Protein AF-M5RK35-F1 (afdb_monomer_lite)

pLDDT: mean 78.84, std 13.47, range [50.78, 91.19]

InterPro domains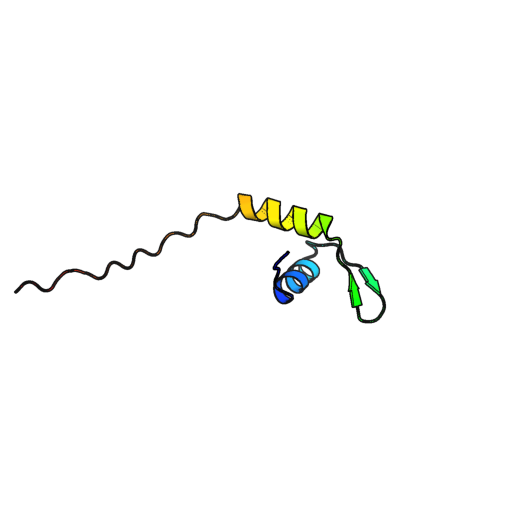:
  IPR010093 SinI-like, DNA-binding domain [TIGR01764] (1-38)

Radius of gyration: 20.01 Å; chains: 1; bounding box: 52×26×49 Å

Secondary structure (DSSP, 8-state):
----HHHHHHHHHTT-S-EEEETTEEEE-HHHHHHHHHHHHHH-----------------

Foldseek 3Di:
DDDDPVVVVVCVVVVNFDWDDDPPDIDGDPVSVVVVVVVVVVVDDDPPPPPPPPDPPDDD

Sequence (60 aa):
MNVSLSLIYKLINQGLLSCYRFGSAIRVSDEQLKSYLESKKNDAPKPKRRRNQRLRDIEL

Organism: NCBI:txid1265738

Structure (mmCIF, N/CA/C/O backbone):
data_AF-M5RK35-F1
#
_entry.id   AF-M5RK35-F1
#
loop_
_atom_site.group_PDB
_atom_site.id
_atom_site.type_symbol
_atom_site.label_atom_id
_atom_site.label_alt_id
_atom_site.label_comp_id
_atom_site.label_asym_id
_atom_site.label_entity_id
_atom_site.label_seq_id
_atom_site.pdbx_PDB_ins_code
_atom_site.Cartn_x
_atom_site.Cartn_y
_atom_site.Cartn_z
_atom_site.occupancy
_atom_site.B_iso_or_equiv
_atom_site.auth_seq_id
_atom_site.auth_comp_id
_atom_site.auth_asym_id
_atom_site.auth_atom_id
_atom_site.pdbx_PDB_model_num
ATOM 1 N N . MET A 1 1 ? 5.449 -5.798 8.398 1.00 61.50 1 MET A N 1
ATOM 2 C CA . MET A 1 1 ? 4.157 -5.155 8.071 1.00 61.50 1 MET A CA 1
ATOM 3 C C . MET A 1 1 ? 3.198 -6.223 7.579 1.00 61.50 1 MET A C 1
ATOM 5 O O . MET A 1 1 ? 3.574 -6.951 6.675 1.00 61.50 1 MET A O 1
ATOM 9 N N . ASN A 1 2 ? 2.008 -6.351 8.166 1.00 73.75 2 ASN A N 1
ATOM 10 C CA . ASN A 1 2 ? 0.996 -7.304 7.700 1.00 73.75 2 ASN A CA 1
ATOM 11 C C . ASN A 1 2 ? -0.167 -6.496 7.104 1.00 73.75 2 ASN A C 1
ATOM 13 O O . ASN A 1 2 ? -1.086 -6.100 7.817 1.00 73.75 2 ASN A O 1
ATOM 17 N N . VAL A 1 3 ? -0.038 -6.121 5.829 1.00 81.88 3 VAL A N 1
ATOM 18 C CA . VAL A 1 3 ? 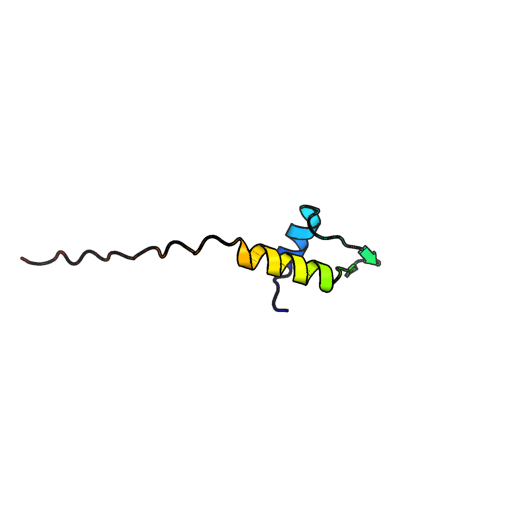-0.962 -5.215 5.127 1.00 81.88 3 VAL A CA 1
ATOM 19 C C . VAL A 1 3 ? -1.559 -5.965 3.950 1.00 81.88 3 VAL A C 1
ATOM 21 O O . VAL A 1 3 ? -0.837 -6.614 3.195 1.00 81.88 3 VAL A O 1
ATOM 24 N N . SER A 1 4 ? -2.879 -5.899 3.787 1.00 88.38 4 SER A N 1
ATOM 25 C CA . SER A 1 4 ? -3.526 -6.573 2.669 1.00 88.38 4 SER A CA 1
ATOM 26 C C . SER A 1 4 ? -3.184 -5.885 1.350 1.00 88.38 4 SER A C 1
ATOM 28 O O . SER A 1 4 ? -3.209 -4.659 1.229 1.00 88.38 4 SER A O 1
ATOM 30 N N . LEU A 1 5 ? -2.915 -6.697 0.332 1.00 88.06 5 LEU A N 1
ATOM 31 C CA . LEU A 1 5 ? -2.603 -6.233 -1.017 1.00 88.06 5 LEU A CA 1
ATOM 32 C C . LEU A 1 5 ? -3.713 -5.308 -1.552 1.00 88.06 5 LEU A C 1
ATOM 34 O O . LEU A 1 5 ? -3.446 -4.226 -2.066 1.00 88.06 5 LEU A O 1
ATOM 38 N N . SER A 1 6 ? -4.975 -5.685 -1.332 1.00 90.38 6 SER A N 1
ATOM 39 C CA . SER A 1 6 ? -6.151 -4.910 -1.742 1.00 90.38 6 SER A CA 1
ATOM 40 C C . SER A 1 6 ? -6.214 -3.520 -1.107 1.00 90.38 6 SER A C 1
ATOM 42 O O . SER A 1 6 ? -6.713 -2.589 -1.736 1.00 90.38 6 SER A O 1
ATOM 44 N N . LEU A 1 7 ? -5.725 -3.361 0.129 1.00 89.12 7 LEU A N 1
ATOM 45 C CA . LEU A 1 7 ? -5.654 -2.051 0.771 1.00 89.12 7 LEU A CA 1
ATOM 46 C C . LEU A 1 7 ? -4.630 -1.163 0.062 1.00 89.12 7 LEU A C 1
ATOM 48 O O . LEU A 1 7 ? -4.945 -0.020 -0.249 1.00 89.12 7 LEU A O 1
ATOM 52 N N . ILE A 1 8 ? -3.451 -1.702 -0.255 1.00 88.62 8 ILE A N 1
ATOM 53 C CA . ILE A 1 8 ? -2.389 -0.963 -0.953 1.00 88.62 8 ILE A CA 1
ATOM 54 C C . ILE A 1 8 ? -2.904 -0.445 -2.302 1.00 88.62 8 ILE A C 1
ATOM 56 O O . ILE A 1 8 ? -2.793 0.745 -2.584 1.00 88.62 8 ILE A O 1
ATOM 60 N N . TYR A 1 9 ? -3.559 -1.297 -3.097 1.00 90.81 9 TYR A N 1
ATOM 61 C CA . TYR A 1 9 ? -4.147 -0.881 -4.377 1.00 90.81 9 TYR A CA 1
ATOM 62 C C . TYR A 1 9 ? -5.214 0.206 -4.229 1.00 90.81 9 TYR A C 1
ATOM 64 O O . TYR A 1 9 ? -5.247 1.141 -5.029 1.00 90.81 9 TYR A O 1
ATOM 72 N N . LYS A 1 10 ? -6.069 0.124 -3.202 1.00 91.19 10 LYS A N 1
ATOM 73 C CA . LYS A 1 10 ? -7.057 1.176 -2.924 1.00 91.19 10 LYS A CA 1
ATOM 74 C C . LYS A 1 10 ? -6.389 2.507 -2.599 1.00 91.19 10 LYS A C 1
ATOM 76 O O . LYS A 1 10 ? -6.814 3.526 -3.131 1.00 91.19 10 LYS A O 1
ATOM 81 N N . LEU A 1 11 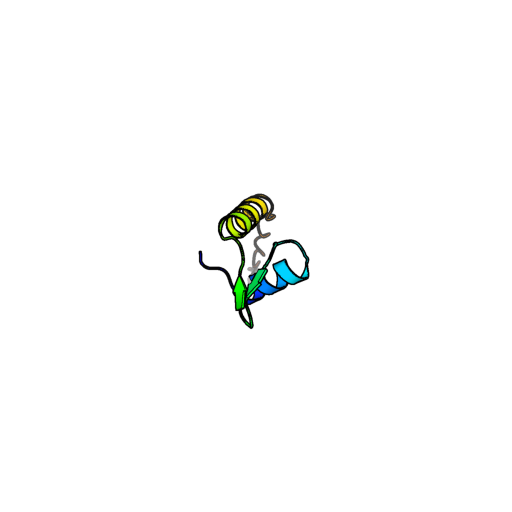? -5.353 2.494 -1.764 1.00 90.06 11 LEU A N 1
ATOM 82 C CA . LEU A 1 11 ? -4.636 3.707 -1.366 1.00 90.06 11 LEU A CA 1
ATOM 83 C C . LEU A 1 11 ? -3.936 4.373 -2.554 1.00 90.06 11 LEU A C 1
ATOM 85 O O . LEU A 1 11 ? -3.982 5.595 -2.682 1.00 90.06 11 LEU A O 1
ATOM 89 N N . ILE A 1 12 ? -3.361 3.570 -3.451 1.00 90.62 12 ILE A N 1
ATOM 90 C CA . ILE A 1 12 ? -2.776 4.057 -4.705 1.00 90.62 12 ILE A CA 1
ATOM 91 C C . ILE A 1 12 ? -3.857 4.684 -5.591 1.00 90.62 12 ILE A C 1
ATOM 93 O O . ILE A 1 12 ? -3.697 5.807 -6.057 1.00 90.62 12 ILE A O 1
ATOM 97 N N . ASN A 1 13 ? -4.987 3.998 -5.784 1.00 90.75 13 ASN A N 1
ATOM 98 C CA . ASN A 1 13 ? -6.079 4.493 -6.626 1.00 90.75 13 ASN A CA 1
ATOM 99 C C . ASN A 1 13 ? -6.747 5.764 -6.068 1.00 90.75 13 ASN A C 1
ATOM 101 O O . ASN A 1 13 ? -7.296 6.559 -6.821 1.00 90.75 13 ASN A O 1
ATOM 105 N N . GLN A 1 14 ? -6.699 5.966 -4.749 1.00 90.69 14 GLN A N 1
ATOM 106 C CA . GLN A 1 14 ? -7.159 7.187 -4.082 1.00 90.69 14 GLN A CA 1
ATOM 107 C C . GLN A 1 14 ? -6.129 8.330 -4.122 1.00 90.69 14 GLN A C 1
ATOM 109 O O . GLN A 1 14 ? -6.423 9.414 -3.628 1.00 90.69 14 GLN A O 1
ATOM 114 N N . GLY A 1 15 ? -4.925 8.100 -4.658 1.00 88.38 15 GLY A N 1
ATOM 115 C CA . GLY A 1 15 ? -3.841 9.088 -4.670 1.00 88.38 15 GLY A CA 1
ATOM 116 C C . GLY A 1 15 ? -3.244 9.375 -3.289 1.00 88.38 15 GLY A C 1
ATOM 117 O O . GLY A 1 15 ? -2.557 10.376 -3.114 1.00 88.38 15 GLY A O 1
ATOM 118 N N . LEU A 1 16 ? -3.504 8.515 -2.298 1.00 88.00 16 LEU A N 1
ATOM 119 C CA . LEU A 1 16 ? -3.035 8.691 -0.917 1.00 88.00 16 LEU A CA 1
ATOM 120 C C . LEU A 1 16 ? -1.618 8.158 -0.696 1.00 88.00 16 LEU A C 1
ATOM 122 O O . LEU A 1 16 ? -0.980 8.497 0.298 1.00 88.00 16 LEU A O 1
ATOM 126 N N . LEU A 1 17 ? -1.136 7.309 -1.601 1.00 89.50 17 LEU A N 1
ATOM 127 C CA . LEU A 1 17 ? 0.214 6.765 -1.577 1.00 89.50 17 LEU A CA 1
ATOM 128 C C . LEU A 1 17 ? 0.877 6.959 -2.932 1.00 89.50 17 LEU A C 1
ATOM 130 O O . LEU A 1 17 ? 0.313 6.594 -3.964 1.00 89.50 17 LEU A O 1
ATOM 134 N N . SER A 1 18 ? 2.093 7.506 -2.906 1.00 88.56 18 SER A N 1
ATOM 135 C CA . SER A 1 18 ? 2.916 7.609 -4.104 1.00 88.56 18 SER A CA 1
ATOM 136 C C . SER A 1 18 ? 3.419 6.224 -4.495 1.00 88.56 18 SER A C 1
ATOM 138 O O . SER A 1 18 ? 3.844 5.430 -3.648 1.00 88.56 18 SER A O 1
ATOM 140 N N . CYS A 1 19 ? 3.362 5.922 -5.787 1.00 90.44 19 CYS A N 1
ATOM 141 C CA . CYS A 1 19 ? 3.829 4.654 -6.319 1.00 90.44 19 CYS A CA 1
ATOM 142 C C . CYS A 1 19 ? 4.630 4.856 -7.602 1.00 90.44 19 CYS A C 1
ATOM 144 O O . CYS A 1 19 ? 4.327 5.734 -8.410 1.00 90.44 19 CYS A O 1
ATOM 146 N N . TYR A 1 20 ? 5.606 3.977 -7.810 1.00 90.12 20 TYR A N 1
ATOM 147 C CA . TYR A 1 20 ? 6.407 3.921 -9.026 1.00 90.12 20 TYR A CA 1
ATOM 148 C C . TYR A 1 20 ? 6.165 2.590 -9.727 1.00 90.12 20 TYR A C 1
ATOM 150 O O . TYR A 1 20 ? 6.143 1.534 -9.090 1.00 90.12 20 TYR A O 1
ATOM 158 N N . ARG A 1 21 ? 5.990 2.625 -11.047 1.00 89.56 21 ARG A N 1
ATOM 159 C CA . ARG A 1 21 ? 5.908 1.412 -11.862 1.00 89.56 21 ARG A CA 1
ATOM 160 C C . ARG A 1 21 ? 7.281 1.051 -12.404 1.00 89.56 21 ARG A C 1
ATOM 162 O O . ARG A 1 21 ? 7.970 1.893 -12.967 1.00 89.56 21 ARG A O 1
ATOM 169 N N . PHE A 1 22 ? 7.641 -0.218 -12.267 1.00 91.19 22 PHE A N 1
ATOM 170 C CA . PHE A 1 22 ? 8.817 -0.805 -12.893 1.00 91.19 22 PHE A CA 1
ATOM 171 C C . PHE A 1 22 ? 8.379 -2.056 -13.657 1.00 91.19 22 PHE A C 1
ATOM 173 O O . PHE A 1 22 ? 8.184 -3.125 -13.075 1.00 91.19 22 PHE A O 1
ATOM 180 N N . GLY A 1 23 ? 8.129 -1.894 -14.958 1.00 90.38 23 GLY A N 1
ATOM 181 C CA . GLY A 1 23 ? 7.471 -2.916 -15.773 1.00 90.38 23 GLY A CA 1
ATOM 182 C C . GLY A 1 23 ? 6.053 -3.212 -15.270 1.00 90.38 23 GLY A C 1
ATOM 183 O O . GLY A 1 23 ? 5.222 -2.309 -15.163 1.00 90.38 23 GLY A O 1
ATOM 184 N N . SER A 1 24 ? 5.785 -4.478 -14.941 1.00 89.19 24 SER A N 1
ATOM 185 C CA . SER A 1 24 ? 4.518 -4.931 -14.349 1.00 89.19 24 SER A CA 1
ATOM 186 C C . SER A 1 24 ? 4.458 -4.779 -12.825 1.00 89.19 24 SER A C 1
ATOM 188 O O . SER A 1 24 ? 3.389 -4.944 -12.238 1.00 89.19 24 SER A O 1
ATOM 190 N N . ALA A 1 25 ? 5.578 -4.451 -12.172 1.00 89.19 25 ALA A N 1
ATOM 191 C CA . ALA A 1 25 ? 5.643 -4.309 -10.725 1.00 89.19 25 ALA A CA 1
ATOM 192 C C . ALA A 1 25 ? 5.297 -2.882 -10.282 1.00 89.19 25 ALA A C 1
ATOM 194 O O . ALA A 1 25 ? 5.752 -1.896 -10.866 1.00 89.19 25 ALA A O 1
ATOM 195 N N . ILE A 1 26 ? 4.533 -2.778 -9.195 1.00 89.56 26 ILE A N 1
ATOM 196 C CA . ILE A 1 26 ? 4.247 -1.517 -8.511 1.00 89.56 26 ILE A CA 1
ATOM 197 C C . ILE A 1 26 ? 5.082 -1.477 -7.234 1.00 89.56 26 ILE A C 1
ATOM 199 O O . ILE A 1 26 ? 5.020 -2.385 -6.407 1.00 89.56 26 ILE A O 1
ATOM 203 N N . ARG A 1 27 ? 5.881 -0.423 -7.091 1.00 90.94 27 ARG A N 1
ATOM 204 C CA . ARG A 1 27 ? 6.748 -0.160 -5.943 1.00 90.94 27 ARG A CA 1
ATOM 205 C C . ARG A 1 27 ? 6.149 0.976 -5.125 1.00 90.94 27 ARG A C 1
ATOM 207 O O . ARG A 1 27 ? 5.696 1.977 -5.678 1.00 90.94 27 ARG A O 1
ATOM 214 N N . VAL A 1 28 ? 6.177 0.815 -3.811 1.00 90.56 28 VAL A N 1
ATOM 215 C CA . VAL A 1 28 ? 5.652 1.772 -2.834 1.00 90.56 28 VAL A CA 1
ATOM 216 C C . VAL A 1 28 ? 6.732 1.991 -1.780 1.00 90.56 28 VAL A C 1
ATOM 218 O O . VAL A 1 28 ? 7.423 1.037 -1.420 1.00 90.56 28 VAL A O 1
ATOM 221 N N . SER A 1 29 ? 6.903 3.230 -1.311 1.00 89.88 29 SER A N 1
ATOM 222 C CA . SER A 1 29 ? 7.829 3.510 -0.208 1.00 89.88 29 SER A CA 1
ATOM 223 C C . SER A 1 29 ? 7.275 2.949 1.101 1.00 89.88 29 SER A C 1
ATOM 225 O O . SER A 1 29 ? 6.147 3.262 1.494 1.00 89.88 29 SER A O 1
ATOM 227 N N . ASP A 1 30 ? 8.082 2.138 1.784 1.00 88.62 30 ASP A N 1
ATOM 228 C CA . ASP A 1 30 ? 7.715 1.537 3.068 1.00 88.62 30 ASP A CA 1
ATOM 229 C C . ASP A 1 30 ? 7.519 2.613 4.153 1.00 88.62 30 ASP A C 1
ATOM 231 O O . ASP A 1 30 ? 6.591 2.546 4.958 1.00 88.62 30 ASP A O 1
ATOM 235 N N . GLU A 1 31 ? 8.321 3.679 4.110 1.00 89.31 31 GLU A N 1
ATOM 236 C CA . GLU A 1 31 ? 8.240 4.819 5.031 1.00 89.31 31 GLU A CA 1
ATOM 237 C C 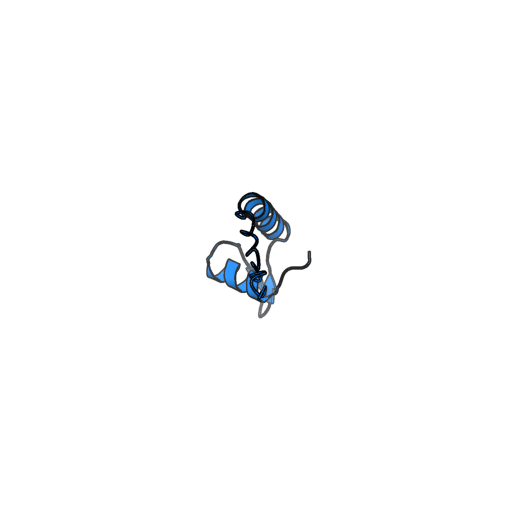. GLU A 1 31 ? 6.902 5.557 4.901 1.00 89.31 31 GLU A C 1
ATOM 239 O O . GLU A 1 31 ? 6.242 5.841 5.904 1.00 89.31 31 GLU A O 1
ATOM 244 N N . GLN A 1 32 ? 6.457 5.814 3.664 1.00 87.44 32 GLN A N 1
ATOM 245 C CA . GLN A 1 32 ? 5.167 6.462 3.411 1.00 87.44 32 GLN A CA 1
ATOM 246 C C . GLN A 1 32 ? 3.998 5.576 3.837 1.00 87.44 32 GLN A C 1
ATOM 248 O O . GLN A 1 32 ? 3.052 6.057 4.464 1.00 87.44 32 GLN A O 1
ATOM 253 N N . LEU A 1 33 ? 4.070 4.277 3.533 1.00 88.56 33 LEU A N 1
ATOM 254 C CA . LEU A 1 33 ? 3.038 3.327 3.936 1.00 88.56 33 LEU A CA 1
ATOM 255 C C . LEU A 1 33 ? 2.933 3.256 5.461 1.00 88.56 33 LEU A C 1
ATOM 257 O O . LEU A 1 33 ? 1.829 3.261 6.008 1.00 88.56 33 LEU A O 1
ATOM 261 N N . LYS A 1 34 ? 4.072 3.248 6.157 1.00 89.50 34 LYS A N 1
ATOM 262 C CA . LYS A 1 34 ? 4.119 3.219 7.618 1.00 89.50 34 LYS A CA 1
ATOM 263 C C . LYS A 1 34 ? 3.520 4.481 8.222 1.00 89.50 34 LYS A C 1
ATOM 265 O O . LYS A 1 34 ? 2.630 4.374 9.062 1.00 89.50 34 LYS A O 1
ATOM 270 N N . SER A 1 35 ? 3.935 5.649 7.738 1.00 88.75 35 SER A N 1
ATOM 271 C CA . SER A 1 35 ? 3.420 6.940 8.200 1.00 88.75 35 SER A CA 1
ATOM 272 C C . SER A 1 35 ? 1.902 7.061 7.994 1.00 88.75 35 SER A C 1
ATOM 274 O O . SER A 1 35 ? 1.167 7.490 8.890 1.00 88.75 35 SER A O 1
ATOM 276 N N . TYR A 1 36 ? 1.388 6.583 6.856 1.00 87.06 36 TYR A N 1
ATOM 277 C CA . TYR A 1 36 ? -0.051 6.560 6.595 1.00 87.06 36 TYR A CA 1
ATOM 278 C C . TYR A 1 36 ? -0.808 5.641 7.570 1.00 87.06 36 TYR A C 1
ATOM 280 O O . TYR A 1 36 ? -1.836 6.022 8.131 1.00 87.06 36 TYR A O 1
ATOM 288 N N . LEU A 1 37 ? -0.305 4.429 7.808 1.00 86.56 37 LEU A N 1
ATOM 289 C CA . LEU A 1 37 ? -0.951 3.488 8.727 1.00 86.56 37 LEU A CA 1
ATOM 290 C C . LEU A 1 37 ? -0.916 3.980 10.179 1.00 86.56 37 LEU A C 1
ATOM 292 O O . LEU A 1 37 ? -1.895 3.808 10.906 1.00 86.56 37 LEU A O 1
ATOM 296 N N . GLU A 1 38 ? 0.182 4.607 10.598 1.00 87.38 38 GLU A N 1
ATOM 297 C CA . GLU A 1 38 ? 0.321 5.180 11.938 1.00 87.38 38 GLU A CA 1
ATOM 298 C C . GLU A 1 38 ? -0.620 6.370 12.152 1.00 87.38 38 GLU A C 1
ATOM 300 O O . GLU A 1 38 ? -1.304 6.419 13.176 1.00 87.38 38 GLU A O 1
ATOM 305 N N . SER A 1 39 ? -0.747 7.271 11.171 1.00 84.38 39 SER A N 1
ATOM 306 C CA . SER A 1 39 ? -1.696 8.392 11.261 1.00 84.38 39 SER A CA 1
ATOM 307 C C . SER A 1 39 ? -3.147 7.908 11.366 1.00 84.3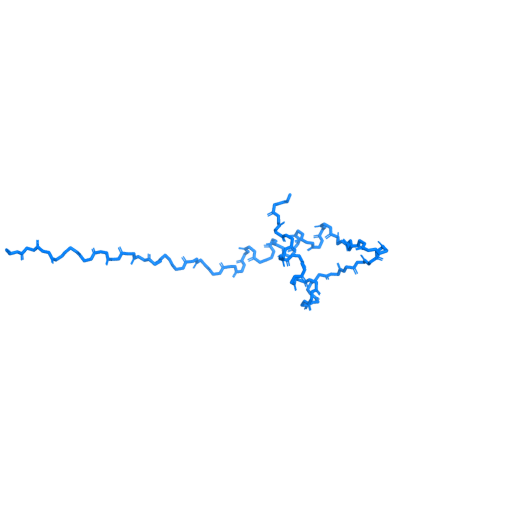8 39 SER A C 1
ATOM 309 O O . SER A 1 39 ? -3.885 8.343 12.250 1.00 84.38 39 SER A O 1
ATOM 311 N N . LYS A 1 40 ? -3.551 6.917 10.559 1.00 78.12 40 LYS A N 1
ATOM 312 C CA . LYS A 1 40 ? -4.912 6.355 10.608 1.00 78.12 40 LYS A CA 1
ATOM 313 C C . LYS A 1 40 ? -5.210 5.514 11.844 1.00 78.12 40 LYS A C 1
ATOM 315 O O . LYS A 1 40 ? -6.372 5.429 12.239 1.00 78.12 40 LYS A O 1
ATOM 320 N N . LYS A 1 41 ? -4.202 4.916 12.483 1.00 72.06 41 LYS A N 1
ATOM 321 C CA . LYS A 1 41 ? -4.390 4.189 13.748 1.00 72.06 41 LYS A CA 1
ATOM 322 C C . LYS A 1 41 ? -4.838 5.120 14.878 1.00 72.06 41 LYS A C 1
ATOM 324 O O . LYS A 1 41 ? -5.611 4.691 15.731 1.00 72.06 41 LYS A O 1
ATOM 329 N N . ASN A 1 42 ? -4.392 6.375 14.858 1.00 65.88 42 ASN A N 1
ATOM 330 C CA . ASN A 1 42 ? -4.779 7.383 15.846 1.00 65.88 42 ASN A CA 1
ATOM 331 C C . ASN A 1 42 ? -6.162 7.994 15.557 1.00 65.88 42 ASN A C 1
ATOM 333 O O . ASN A 1 42 ? -6.862 8.375 16.490 1.00 65.88 42 ASN A O 1
ATOM 337 N N . ASP A 1 43 ? -6.575 8.021 14.287 1.00 63.62 43 ASP A N 1
ATOM 338 C CA . ASP A 1 43 ? -7.865 8.565 13.835 1.00 63.62 43 ASP A CA 1
ATOM 339 C C . ASP A 1 43 ? -9.035 7.571 13.893 1.00 63.62 43 ASP A C 1
ATOM 341 O O . ASP A 1 43 ? -10.190 7.959 13.720 1.00 63.62 43 ASP A O 1
ATOM 345 N N . ALA A 1 44 ? -8.775 6.275 14.082 1.00 61.22 44 ALA A N 1
ATOM 346 C CA . ALA A 1 44 ? -9.832 5.274 14.032 1.00 61.22 44 ALA A CA 1
ATOM 347 C C . ALA A 1 44 ? -10.817 5.468 15.207 1.00 61.22 44 ALA A C 1
ATOM 349 O O . ALA A 1 44 ? -10.444 5.225 16.363 1.00 61.22 44 ALA A O 1
ATOM 350 N N . PRO A 1 45 ? -12.090 5.851 14.959 1.00 58.53 45 PRO A N 1
ATOM 351 C CA . PRO A 1 45 ? -13.078 5.922 16.022 1.00 58.53 45 PRO A CA 1
ATOM 352 C C . PRO A 1 45 ? -13.216 4.528 16.630 1.00 58.53 45 PRO A C 1
ATOM 354 O O . PRO A 1 45 ? -13.436 3.547 15.912 1.00 58.53 45 PRO A O 1
ATOM 357 N N . LYS A 1 46 ? -13.054 4.438 17.959 1.00 61.19 46 LYS A N 1
ATOM 358 C CA . LYS A 1 46 ? -13.193 3.184 18.711 1.00 61.19 46 LYS A CA 1
ATOM 359 C C . LYS A 1 46 ? -14.439 2.450 18.209 1.00 61.19 46 LYS A C 1
ATOM 361 O O . LYS A 1 46 ? -15.519 3.050 18.223 1.00 61.19 46 LYS A O 1
ATOM 366 N N . PRO A 1 47 ? -14.325 1.182 17.774 1.00 63.34 47 PRO A N 1
ATOM 367 C CA . PRO A 1 47 ? -15.482 0.451 17.293 1.00 63.34 47 PRO A CA 1
ATOM 368 C C . PRO A 1 47 ? -16.522 0.447 18.411 1.00 63.34 47 PRO A C 1
ATOM 370 O O . PRO A 1 47 ? -16.252 -0.030 19.517 1.00 63.34 47 PRO A O 1
ATOM 373 N N . LYS A 1 48 ? -17.703 1.022 18.145 1.00 62.44 48 LYS A N 1
ATOM 374 C CA . LYS A 1 48 ? -18.847 0.905 19.051 1.00 62.44 48 LYS A CA 1
ATOM 375 C C . LYS A 1 48 ? -19.108 -0.588 19.195 1.00 62.44 48 LYS A C 1
ATOM 377 O O . LYS A 1 48 ? -19.606 -1.218 18.263 1.00 62.44 48 LYS A O 1
ATOM 382 N N . ARG A 1 49 ? -18.719 -1.163 20.339 1.00 65.56 49 ARG A N 1
ATOM 383 C CA . ARG A 1 49 ? -19.067 -2.533 20.723 1.00 65.56 49 ARG A CA 1
ATOM 384 C C . ARG A 1 49 ? -20.573 -2.666 20.524 1.00 65.56 49 ARG A C 1
ATOM 386 O O . ARG A 1 49 ? -21.341 -2.088 21.290 1.00 65.56 49 ARG A O 1
ATOM 393 N N . ARG A 1 50 ? -21.001 -3.391 19.486 1.00 64.31 50 ARG A N 1
ATOM 394 C CA . ARG A 1 50 ? -22.390 -3.828 19.361 1.00 64.31 50 ARG A CA 1
ATOM 395 C C . ARG A 1 50 ? -22.621 -4.786 20.521 1.00 64.31 50 ARG A C 1
ATOM 397 O O . ARG A 1 50 ? -22.224 -5.946 20.472 1.00 64.31 50 ARG A O 1
ATOM 404 N N . ARG A 1 51 ? -23.142 -4.250 21.624 1.00 58.66 51 ARG A N 1
ATOM 405 C CA . ARG A 1 51 ? -23.566 -5.024 22.785 1.00 58.66 51 ARG A CA 1
ATOM 406 C C . ARG A 1 51 ? -24.710 -5.899 22.287 1.00 58.66 51 ARG A C 1
ATOM 408 O O . ARG A 1 51 ? -25.809 -5.400 22.087 1.00 58.66 51 ARG A O 1
ATOM 415 N N . ASN A 1 52 ? -24.429 -7.177 22.041 1.00 59.69 52 ASN A N 1
ATOM 416 C CA . ASN A 1 52 ? -25.460 -8.201 21.911 1.00 59.69 52 ASN A CA 1
ATOM 417 C C . ASN A 1 52 ? -26.226 -8.236 23.243 1.00 59.69 52 ASN A C 1
ATOM 419 O O . ASN A 1 52 ? -25.859 -8.964 24.163 1.00 59.69 52 ASN A O 1
ATOM 423 N N . GLN A 1 53 ? -27.258 -7.403 23.377 1.00 59.84 53 GLN A N 1
ATOM 424 C CA . GLN A 1 53 ? -28.313 -7.603 24.360 1.00 59.84 53 GLN A CA 1
ATOM 425 C C . GLN A 1 53 ? -29.131 -8.798 23.870 1.00 59.84 53 GLN A C 1
ATOM 427 O O . GLN A 1 53 ? -30.124 -8.651 23.168 1.00 59.84 53 GLN A O 1
ATOM 432 N N . ARG A 1 54 ? -28.680 -10.010 24.212 1.00 58.28 54 ARG A N 1
ATOM 433 C CA . ARG A 1 54 ? -29.620 -11.116 24.376 1.00 58.28 54 ARG A CA 1
ATOM 434 C C . ARG A 1 54 ? -30.474 -10.743 25.585 1.00 58.28 54 ARG A C 1
ATOM 436 O O . ARG A 1 54 ? -29.970 -10.771 26.708 1.00 58.28 54 ARG A O 1
ATOM 443 N N . LEU A 1 55 ? -31.700 -10.296 25.304 1.00 60.78 55 LEU A N 1
ATOM 444 C CA . LEU A 1 55 ? -32.791 -10.168 26.265 1.00 60.78 55 LEU A CA 1
ATOM 445 C C . LEU A 1 55 ? -32.798 -11.418 27.150 1.00 60.78 55 LEU A C 1
ATOM 447 O O . LEU A 1 55 ? -32.904 -12.540 26.652 1.00 60.78 55 LEU A O 1
ATOM 451 N N . ARG A 1 56 ? -32.627 -11.207 28.453 1.00 61.25 56 ARG A N 1
ATOM 452 C CA . ARG A 1 56 ? -33.043 -12.163 29.471 1.00 61.25 56 ARG A CA 1
ATOM 453 C C . ARG A 1 56 ? -34.488 -11.804 29.787 1.00 61.25 56 ARG A C 1
ATOM 455 O O . ARG A 1 56 ? -34.703 -11.032 30.702 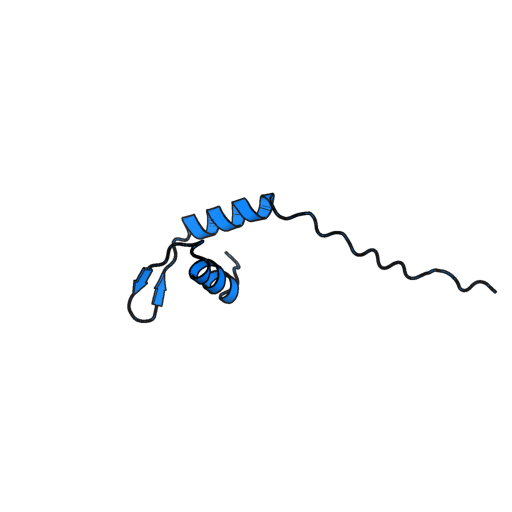1.00 61.25 56 ARG A O 1
ATOM 462 N N . ASP A 1 57 ? -35.428 -12.316 29.011 1.00 59.44 57 ASP A N 1
ATOM 463 C CA . ASP A 1 57 ? -36.851 -12.224 29.342 1.00 59.44 57 ASP A CA 1
ATOM 464 C C . ASP A 1 57 ? -37.514 -13.542 28.946 1.00 59.44 57 ASP A C 1
ATOM 466 O O . ASP A 1 57 ? -38.159 -13.651 27.908 1.00 59.44 57 ASP A O 1
ATOM 470 N N . ILE A 1 58 ? -37.269 -14.573 29.756 1.00 60.66 58 ILE A N 1
ATOM 471 C CA . ILE A 1 58 ? -38.192 -15.698 29.923 1.00 60.66 58 ILE A CA 1
ATOM 472 C C . ILE A 1 58 ? -38.201 -16.008 31.427 1.00 60.66 58 ILE A C 1
ATOM 474 O O . ILE A 1 58 ? -37.486 -16.888 31.897 1.00 60.66 58 ILE A O 1
ATOM 478 N N . GLU A 1 59 ? -38.957 -15.212 32.180 1.00 55.66 59 GLU A N 1
ATOM 479 C CA . GLU A 1 59 ? -39.617 -15.653 33.411 1.00 55.66 59 GLU A CA 1
ATOM 480 C C . GLU A 1 59 ? -41.124 -15.603 33.146 1.00 55.66 59 GLU A C 1
ATOM 482 O O . GLU A 1 59 ? -41.671 -14.517 32.948 1.00 55.66 59 GLU A O 1
ATOM 487 N N . LEU A 1 60 ? -41.747 -16.783 33.080 1.00 50.78 60 LEU A N 1
ATOM 488 C CA . LEU A 1 60 ? -43.081 -17.126 33.595 1.00 50.78 60 LEU A CA 1
ATOM 489 C C . LEU A 1 60 ? -43.329 -18.623 33.388 1.00 50.78 60 LEU A C 1
ATOM 491 O O . LEU A 1 60 ? -43.253 -19.078 32.225 1.00 50.78 60 LEU A O 1
#